Protein AF-L8PHL3-F1 (afdb_monomer)

pLDDT: mean 89.9, std 10.26, range [54.09, 98.5]

InterPro domains:
  IPR023393 START-like domain superfamily [G3DSA:3.30.530.20] (1-90)

Nearest PDB structures (foldseek):
  3uid-assembly2_B  TM=6.933E-01  e=1.727E-01  Mycolicibacterium smegmatis MC2 155
  3uid-assembly1_A  TM=6.600E-01  e=2.744E-01  Mycolicibacterium smegmatis MC2 155
  3pu2-assembly2_B  TM=6.951E-01  e=7.345E-01  Cereibacter sphaeroides 2.4.1
  3pu2-assembly5_E  TM=6.126E-01  e=4.621E-01  Cereibacter sphaeroides 2.4.1
  3pu2-assembly4_D  TM=6.862E-01  e=1.472E+00  Cereibacter sphaeroides 2.4.1

Structure (mmCIF, N/CA/C/O backbone):
data_AF-L8PHL3-F1
#
_entry.id   AF-L8PHL3-F1
#
loop_
_atom_site.group_PDB
_atom_site.id
_atom_site.type_symbol
_atom_site.label_atom_id
_atom_site.label_alt_id
_atom_site.label_comp_id
_atom_site.label_asym_id
_atom_site.label_entity_id
_atom_site.label_seq_id
_atom_site.pdbx_PDB_ins_code
_atom_site.Cartn_x
_atom_site.Cartn_y
_atom_site.Cartn_z
_atom_site.occupancy
_atom_site.B_iso_or_equiv
_atom_site.auth_seq_id
_atom_site.auth_comp_id
_atom_site.auth_asym_id
_atom_site.auth_atom_id
_atom_site.pdbx_PDB_model_num
ATOM 1 N N . MET A 1 1 ? -12.997 9.058 3.479 1.00 87.44 1 MET A N 1
ATOM 2 C CA . MET A 1 1 ? -11.519 9.013 3.379 1.00 87.44 1 MET A CA 1
ATOM 3 C C . MET A 1 1 ? -10.976 7.651 3.798 1.00 87.44 1 MET A C 1
ATOM 5 O O . MET A 1 1 ? -10.293 7.036 2.996 1.00 87.44 1 MET A O 1
ATOM 9 N N . TRP A 1 2 ? -11.306 7.153 4.999 1.00 91.62 2 TRP A N 1
ATOM 10 C CA . TRP A 1 2 ? -10.860 5.828 5.462 1.00 91.62 2 TRP A CA 1
ATOM 11 C C . TRP A 1 2 ? -11.189 4.693 4.483 1.00 91.62 2 TRP A C 1
ATOM 13 O O . TRP A 1 2 ? -10.300 3.929 4.117 1.00 91.62 2 TRP A O 1
ATOM 23 N N . ASP A 1 3 ? -12.430 4.634 3.994 1.00 91.00 3 ASP A N 1
ATOM 24 C CA . ASP A 1 3 ? -12.838 3.590 3.045 1.00 91.00 3 ASP A CA 1
ATOM 25 C C . ASP A 1 3 ? -12.050 3.655 1.735 1.00 91.00 3 ASP A C 1
ATOM 27 O O . ASP A 1 3 ? -11.699 2.624 1.182 1.00 91.00 3 ASP A O 1
ATOM 31 N N . VAL A 1 4 ? -11.701 4.858 1.268 1.00 91.38 4 VAL A N 1
ATOM 32 C CA . VAL A 1 4 ? -10.900 5.055 0.047 1.00 91.38 4 VAL A CA 1
ATOM 33 C C . VAL A 1 4 ? -9.486 4.51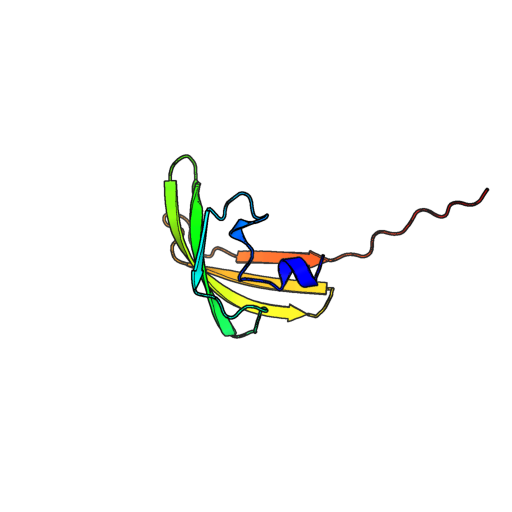5 0.246 1.00 91.38 4 VAL A C 1
ATOM 35 O O . VAL A 1 4 ? -9.016 3.711 -0.551 1.00 91.38 4 VAL A O 1
ATOM 38 N N . ILE A 1 5 ? -8.838 4.891 1.350 1.00 91.12 5 ILE A N 1
ATOM 39 C CA . ILE A 1 5 ? -7.485 4.424 1.680 1.00 91.12 5 ILE A CA 1
ATOM 40 C C . ILE A 1 5 ? -7.481 2.925 1.997 1.00 91.12 5 ILE A C 1
ATOM 42 O O . ILE A 1 5 ? -6.489 2.251 1.774 1.00 91.12 5 ILE A O 1
ATOM 46 N N . SER A 1 6 ? -8.582 2.353 2.478 1.00 93.56 6 SER A N 1
ATOM 47 C CA . SER A 1 6 ? -8.649 0.914 2.749 1.00 93.56 6 SER A CA 1
ATOM 48 C C . SER A 1 6 ? -8.770 0.069 1.476 1.00 93.56 6 SER A C 1
ATOM 50 O O . SER A 1 6 ? -8.499 -1.127 1.533 1.00 93.56 6 SER A O 1
ATOM 52 N N . ARG A 1 7 ? -9.151 0.648 0.330 1.00 94.44 7 ARG A N 1
ATOM 53 C CA . ARG A 1 7 ? -9.348 -0.063 -0.945 1.00 94.44 7 ARG A CA 1
ATOM 54 C C . ARG A 1 7 ? -8.058 -0.147 -1.750 1.00 94.44 7 ARG A C 1
ATOM 56 O O . ARG A 1 7 ? -7.827 0.651 -2.654 1.00 94.44 7 ARG A O 1
ATOM 63 N N . THR A 1 8 ? -7.231 -1.136 -1.417 1.00 92.81 8 THR A N 1
ATOM 64 C CA . THR A 1 8 ? -5.962 -1.418 -2.116 1.00 92.81 8 THR A CA 1
ATOM 65 C C . THR A 1 8 ? -6.142 -1.692 -3.605 1.00 92.81 8 THR A C 1
ATOM 67 O O . THR A 1 8 ? -5.284 -1.325 -4.391 1.00 92.81 8 THR A O 1
ATOM 70 N N . ASP A 1 9 ? -7.290 -2.232 -4.012 1.00 93.12 9 ASP A N 1
ATOM 71 C CA . ASP A 1 9 ? -7.653 -2.478 -5.413 1.00 93.12 9 ASP A CA 1
ATOM 72 C C . ASP A 1 9 ? -7.845 -1.202 -6.247 1.00 93.12 9 ASP A C 1
ATOM 74 O O . ASP A 1 9 ? -7.883 -1.264 -7.472 1.00 93.12 9 ASP A O 1
ATOM 78 N N . ARG A 1 10 ? -7.967 -0.038 -5.600 1.00 92.06 10 ARG A N 1
ATOM 79 C CA . ARG A 1 10 ? 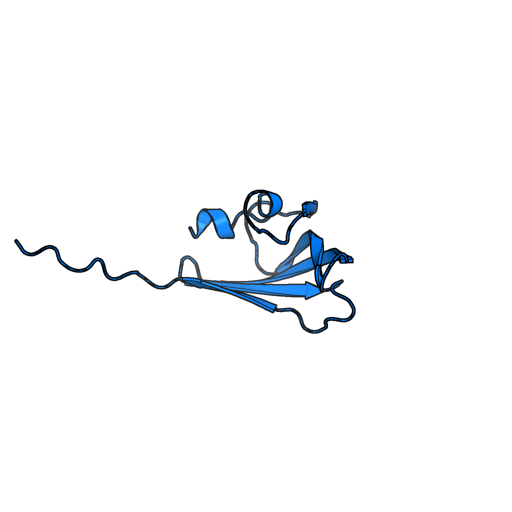-8.317 1.231 -6.255 1.00 92.06 10 ARG A CA 1
ATOM 80 C C . ARG A 1 10 ? -7.224 2.288 -6.170 1.00 92.06 10 ARG A C 1
ATOM 82 O O . ARG A 1 10 ? -7.476 3.446 -6.490 1.00 92.06 10 ARG A O 1
ATOM 89 N N . TYR A 1 11 ? -6.019 1.939 -5.722 1.00 89.69 11 TYR A N 1
ATOM 90 C CA . TYR A 1 11 ? -4.960 2.931 -5.494 1.00 89.69 11 TYR A CA 1
ATOM 91 C C . TYR A 1 11 ? -4.532 3.653 -6.776 1.00 89.69 11 TYR A C 1
ATOM 93 O O . TYR A 1 11 ? -4.317 4.863 -6.742 1.00 89.69 11 TYR A O 1
ATOM 101 N N . ALA A 1 12 ? -4.515 2.965 -7.920 1.00 89.56 12 ALA A N 1
ATOM 102 C CA . ALA A 1 12 ? -4.208 3.571 -9.218 1.00 89.56 12 ALA A CA 1
ATOM 103 C C . ALA A 1 12 ? -5.194 4.680 -9.644 1.00 89.56 12 ALA A C 1
ATOM 105 O O . ALA A 1 12 ? -4.880 5.484 -10.517 1.00 89.56 12 ALA A O 1
ATOM 106 N N . GLU A 1 13 ? -6.379 4.763 -9.031 1.00 89.06 13 GLU A N 1
ATOM 107 C CA . GLU A 1 13 ? -7.362 5.799 -9.362 1.00 89.06 13 GLU A CA 1
ATOM 108 C C . GLU A 1 13 ? -7.025 7.169 -8.752 1.00 89.06 13 GLU A C 1
ATOM 110 O O . GLU A 1 13 ? -7.506 8.189 -9.244 1.00 89.06 13 GLU A O 1
ATOM 115 N N . TRP A 1 14 ? -6.244 7.218 -7.666 1.00 84.12 14 TRP A N 1
ATOM 116 C CA . TRP A 1 14 ? -6.061 8.455 -6.892 1.00 84.12 14 TRP A CA 1
ATOM 117 C C . TRP A 1 14 ? -4.666 8.652 -6.284 1.00 84.12 14 TRP A C 1
ATOM 119 O O . TRP A 1 14 ? -4.322 9.777 -5.914 1.00 84.12 14 TRP A O 1
ATOM 129 N N . VAL A 1 15 ? -3.831 7.615 -6.200 1.00 84.81 15 VAL A N 1
ATOM 130 C CA . VAL A 1 15 ? -2.429 7.751 -5.789 1.00 84.81 15 VAL A CA 1
ATOM 131 C C . VAL A 1 15 ? -1.615 8.170 -7.008 1.00 84.81 15 VAL A C 1
ATOM 133 O O . VAL A 1 15 ? -1.366 7.372 -7.901 1.00 84.81 15 VAL A O 1
ATOM 136 N N . ALA A 1 16 ? -1.140 9.417 -7.031 1.00 81.44 16 ALA A N 1
ATOM 137 C CA . ALA A 1 16 ? -0.415 9.986 -8.176 1.00 81.44 16 ALA A CA 1
ATOM 138 C C . ALA A 1 16 ? 0.810 9.162 -8.639 1.00 81.44 16 ALA A C 1
ATOM 140 O O . ALA A 1 16 ? 1.219 9.247 -9.798 1.00 81.44 16 ALA A O 1
ATOM 141 N N . GLY A 1 17 ? 1.410 8.384 -7.733 1.00 83.38 17 GLY A N 1
ATOM 142 C CA . GLY A 1 17 ? 2.536 7.497 -8.023 1.00 83.38 17 GLY A CA 1
ATOM 143 C C . GLY A 1 17 ? 2.147 6.087 -8.475 1.00 83.38 17 GLY A C 1
ATOM 144 O O . GLY A 1 17 ? 2.998 5.401 -9.030 1.00 83.38 17 GLY A O 1
ATOM 145 N N . ALA A 1 18 ? 0.908 5.635 -8.271 1.00 89.38 18 ALA A N 1
ATOM 146 C CA . ALA A 1 18 ? 0.456 4.306 -8.675 1.00 89.38 18 ALA A CA 1
ATOM 147 C C . ALA A 1 18 ? -0.066 4.342 -10.116 1.00 89.38 18 ALA A C 1
ATOM 149 O O . ALA A 1 18 ? -0.995 5.074 -10.440 1.00 89.38 18 ALA A O 1
ATOM 150 N N . ILE A 1 19 ? 0.564 3.566 -10.995 1.00 92.38 19 ILE A N 1
ATOM 151 C CA . ILE A 1 19 ? 0.144 3.399 -12.391 1.00 92.38 19 ILE A CA 1
ATOM 152 C C . ILE A 1 19 ? -0.938 2.321 -12.473 1.00 92.38 19 ILE A C 1
ATOM 154 O O . ILE A 1 19 ? -1.909 2.475 -13.207 1.00 92.38 19 ILE A 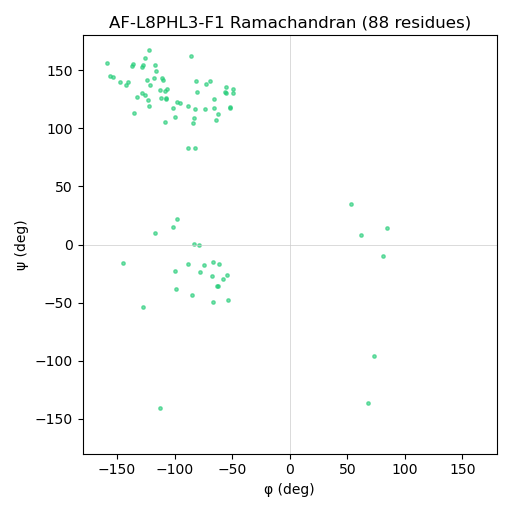O 1
ATOM 158 N N . GLU A 1 20 ? -0.744 1.222 -11.749 1.00 94.31 20 GLU A N 1
ATOM 159 C CA . GLU A 1 20 ? -1.584 0.027 -11.795 1.00 94.31 20 GLU A CA 1
ATOM 160 C C . GLU A 1 20 ? -1.440 -0.737 -10.475 1.00 94.31 20 GLU A C 1
ATOM 162 O O . GLU A 1 20 ? -0.348 -0.777 -9.909 1.00 94.31 20 GLU A O 1
ATOM 167 N N . VAL A 1 21 ? -2.519 -1.362 -10.004 1.00 94.56 21 VAL A N 1
ATOM 168 C CA . VAL A 1 21 ? -2.480 -2.351 -8.918 1.00 94.56 21 VAL A CA 1
ATOM 169 C C . VAL A 1 21 ? -2.574 -3.727 -9.569 1.00 94.56 21 VAL A C 1
ATOM 171 O O . VAL A 1 21 ? -3.559 -4.016 -10.243 1.00 94.56 21 VAL A O 1
ATOM 174 N N . THR A 1 22 ? -1.541 -4.550 -9.414 1.00 95.88 22 THR A N 1
ATOM 175 C CA . THR A 1 22 ? -1.391 -5.822 -10.141 1.00 95.88 22 THR A CA 1
ATOM 176 C C . THR A 1 22 ? -1.808 -7.041 -9.320 1.00 95.88 22 THR A C 1
ATOM 178 O O . THR A 1 22 ? -2.158 -8.069 -9.894 1.00 95.88 22 THR A O 1
ATOM 181 N N . ASP A 1 23 ? -1.807 -6.928 -7.991 1.00 95.94 23 ASP A N 1
ATOM 182 C CA . ASP A 1 23 ? -2.327 -7.934 -7.061 1.00 95.94 23 ASP A CA 1
ATOM 183 C C . ASP A 1 23 ? -2.898 -7.236 -5.824 1.00 95.94 23 ASP A C 1
ATOM 185 O O . ASP A 1 23 ? -2.322 -6.259 -5.342 1.00 95.94 23 ASP A O 1
ATOM 189 N N . HIS A 1 24 ? -4.032 -7.706 -5.309 1.00 95.75 24 HIS A N 1
ATOM 190 C CA . HIS A 1 24 ? -4.706 -7.063 -4.185 1.00 95.75 24 HIS A CA 1
ATOM 191 C C . HIS A 1 24 ? -5.657 -8.002 -3.441 1.00 95.75 24 HIS A C 1
ATOM 193 O O . HIS A 1 24 ? -6.275 -8.907 -3.998 1.00 95.75 24 HIS A O 1
ATOM 199 N N . HIS A 1 25 ? -5.917 -7.675 -2.180 1.00 92.38 25 HIS A N 1
ATOM 200 C CA . HIS A 1 25 ? -6.942 -8.319 -1.349 1.00 92.38 25 HIS A CA 1
ATOM 201 C C . HIS A 1 25 ? -8.226 -7.472 -1.230 1.00 92.38 25 HIS A C 1
ATOM 203 O O . HIS A 1 25 ? -9.058 -7.713 -0.355 1.00 92.38 25 HIS A O 1
ATOM 209 N N . GLY A 1 26 ? -8.403 -6.466 -2.097 1.00 94.88 26 GLY A N 1
ATOM 210 C CA . GLY A 1 26 ? -9.537 -5.541 -2.059 1.00 94.88 26 GLY A CA 1
ATOM 211 C C . GLY A 1 26 ? -9.410 -4.569 -0.890 1.00 94.88 26 GLY A C 1
ATOM 212 O O . GLY A 1 26 ? -8.705 -3.563 -0.979 1.00 94.88 26 GLY A O 1
ATOM 213 N N . VAL A 1 27 ? -10.059 -4.886 0.231 1.00 95.94 27 VAL A N 1
ATOM 214 C CA . VAL A 1 27 ? -9.931 -4.111 1.474 1.00 95.94 27 VAL A CA 1
ATOM 215 C C . VAL A 1 27 ? -8.659 -4.516 2.211 1.00 95.94 27 VAL A C 1
ATOM 217 O O . VAL A 1 27 ? -8.310 -5.690 2.244 1.00 95.94 27 VAL A O 1
ATOM 220 N N . ALA A 1 28 ? -7.963 -3.550 2.801 1.00 96.38 28 ALA A N 1
ATOM 221 C CA . ALA A 1 28 ? -6.739 -3.751 3.561 1.00 96.38 28 ALA A CA 1
ATOM 222 C C . ALA A 1 28 ? -6.885 -4.750 4.707 1.00 96.38 28 ALA A C 1
ATOM 224 O O . ALA A 1 28 ? -7.779 -4.625 5.541 1.00 96.38 28 ALA A O 1
ATOM 225 N N . VAL A 1 29 ? -5.962 -5.710 4.765 1.00 97.81 29 VAL A N 1
ATOM 226 C CA . VAL A 1 29 ? -5.906 -6.730 5.814 1.00 97.81 29 VAL A CA 1
ATOM 227 C C . VAL A 1 29 ? -4.476 -6.819 6.327 1.00 97.81 29 VAL A C 1
ATOM 229 O O . VAL A 1 29 ? -3.547 -7.008 5.546 1.00 97.81 29 VAL A O 1
ATOM 232 N N . VAL A 1 30 ? -4.299 -6.702 7.644 1.00 98.25 30 VAL A N 1
ATOM 233 C CA . VAL A 1 30 ? -2.983 -6.811 8.292 1.00 98.25 30 VAL A CA 1
ATOM 234 C C . VAL A 1 30 ? -2.308 -8.136 7.926 1.00 98.25 30 VAL A C 1
ATOM 236 O O . VAL A 1 30 ? -2.934 -9.195 7.933 1.00 98.25 30 VAL A O 1
ATOM 239 N N . GLY A 1 31 ? -1.019 -8.070 7.596 1.00 98.12 31 GLY A N 1
ATOM 240 C CA . GLY A 1 31 ? -0.193 -9.209 7.202 1.00 98.12 31 GLY A CA 1
ATOM 241 C C . GLY A 1 31 ? -0.349 -9.640 5.741 1.00 98.12 31 GLY A C 1
ATOM 242 O O . GLY A 1 31 ? 0.446 -10.453 5.275 1.00 98.12 31 GLY A O 1
ATOM 243 N N . LYS A 1 32 ? -1.332 -9.109 5.005 1.00 98.19 32 LYS A N 1
ATOM 244 C CA . LYS A 1 32 ? -1.474 -9.350 3.565 1.00 98.19 32 LYS A CA 1
ATOM 245 C C . LYS A 1 32 ? -0.635 -8.364 2.758 1.00 98.19 32 LYS A C 1
ATOM 247 O O . LYS A 1 32 ? -0.219 -7.310 3.253 1.00 98.19 32 LYS A O 1
ATOM 252 N N . THR A 1 33 ? -0.407 -8.735 1.505 1.00 97.94 33 THR A N 1
ATOM 253 C CA . THR A 1 33 ? 0.339 -7.941 0.538 1.00 97.94 33 THR A CA 1
ATOM 254 C C . THR A 1 33 ? -0.530 -7.513 -0.632 1.00 97.94 33 THR A C 1
ATOM 256 O O . THR A 1 33 ? -1.429 -8.250 -1.033 1.00 97.94 33 THR A O 1
ATOM 259 N N . TYR A 1 34 ? -0.217 -6.357 -1.204 1.00 97.38 34 TYR A N 1
ATOM 260 C CA . TYR A 1 34 ? -0.697 -5.929 -2.515 1.00 97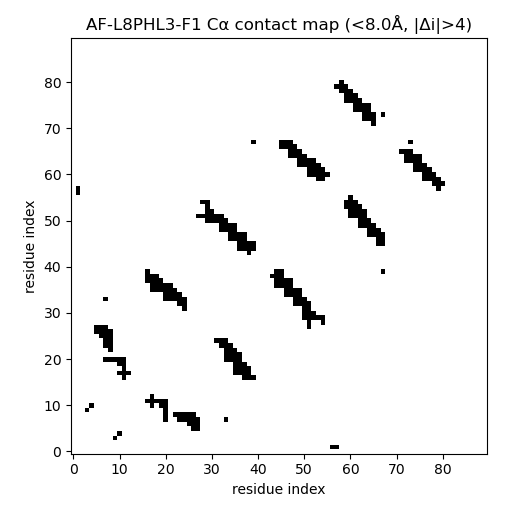.38 34 TYR A CA 1
ATOM 261 C C . TYR A 1 34 ? 0.498 -5.497 -3.364 1.00 97.38 34 TYR A C 1
ATOM 263 O O . TYR A 1 34 ? 1.533 -5.095 -2.825 1.00 97.38 34 TYR A O 1
ATOM 271 N N . SER A 1 35 ? 0.367 -5.614 -4.679 1.00 97.44 35 SER A N 1
ATOM 272 C CA . SER A 1 35 ? 1.427 -5.291 -5.631 1.00 97.44 35 SER A CA 1
ATOM 273 C C . SER A 1 35 ? 0.990 -4.164 -6.547 1.00 97.44 35 SER A C 1
ATOM 275 O O . SER A 1 35 ? -0.173 -4.079 -6.946 1.00 97.44 35 SER A O 1
ATOM 277 N N . GLU A 1 36 ? 1.931 -3.301 -6.895 1.00 95.88 36 GLU A N 1
ATOM 278 C CA . GLU A 1 36 ? 1.675 -2.139 -7.731 1.00 95.88 36 GLU A CA 1
ATOM 279 C C . GLU A 1 36 ? 2.770 -1.973 -8.772 1.00 95.88 36 GLU A C 1
ATOM 281 O O . GLU A 1 36 ? 3.927 -2.324 -8.555 1.00 95.88 36 GLU A O 1
ATOM 286 N N . ARG A 1 37 ? 2.410 -1.347 -9.886 1.00 94.62 37 ARG A N 1
ATOM 287 C CA . ARG A 1 37 ? 3.368 -0.675 -10.750 1.00 94.62 37 ARG A CA 1
ATOM 288 C C . ARG A 1 37 ? 3.342 0.8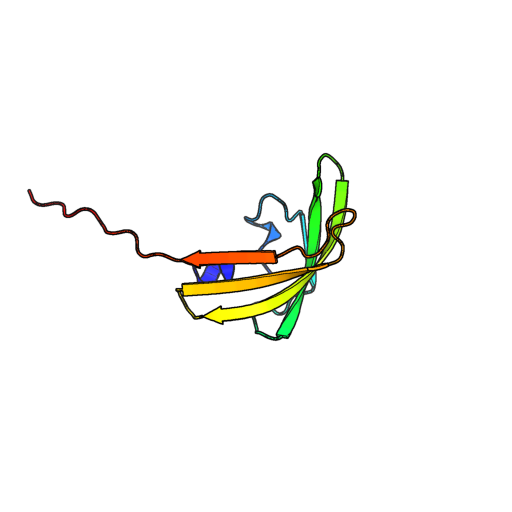04 -10.420 1.00 94.62 37 ARG A C 1
ATOM 290 O O . ARG A 1 37 ? 2.298 1.444 -10.543 1.00 94.62 37 ARG A O 1
ATOM 297 N N . ASN A 1 38 ? 4.481 1.377 -10.056 1.00 89.69 38 ASN A N 1
ATOM 298 C CA . ASN A 1 38 ? 4.556 2.762 -9.599 1.00 89.69 38 ASN A CA 1
ATOM 299 C C . ASN A 1 38 ? 5.602 3.566 -10.355 1.00 89.69 38 ASN A C 1
ATOM 301 O O . ASN A 1 38 ? 6.601 3.034 -10.838 1.00 89.69 38 ASN A O 1
ATOM 305 N N . ARG A 1 39 ? 5.393 4.880 -10.403 1.00 87.44 39 ARG A N 1
ATOM 306 C CA . ARG A 1 39 ? 6.453 5.847 -10.690 1.00 87.44 39 ARG A CA 1
ATOM 307 C C . ARG A 1 39 ? 7.245 6.084 -9.412 1.00 87.44 39 ARG A C 1
ATOM 309 O O . ARG A 1 39 ? 6.656 6.328 -8.360 1.00 87.44 39 ARG A O 1
ATOM 316 N N . THR A 1 40 ? 8.564 6.019 -9.513 1.00 78.31 40 THR A N 1
ATOM 317 C CA . THR A 1 40 ? 9.477 6.304 -8.404 1.00 78.31 40 THR A CA 1
ATOM 318 C C . THR A 1 40 ? 10.264 7.583 -8.702 1.00 78.31 40 THR A C 1
ATOM 320 O O . THR A 1 40 ? 9.693 8.557 -9.192 1.00 78.31 40 THR A O 1
ATOM 323 N N . LEU A 1 41 ? 11.555 7.639 -8.370 1.00 71.75 41 LEU A N 1
ATOM 324 C CA . LEU A 1 41 ? 12.385 8.823 -8.577 1.00 71.75 41 LEU A CA 1
ATOM 325 C C . LEU A 1 41 ? 12.553 9.118 -10.077 1.00 71.75 41 LEU A C 1
ATOM 327 O O . LEU A 1 41 ? 13.150 8.341 -10.823 1.00 71.75 41 LEU A O 1
ATOM 331 N N . GLY A 1 42 ? 12.059 10.279 -10.513 1.00 72.56 42 GLY A N 1
ATOM 332 C CA . GLY A 1 42 ? 12.183 10.734 -11.898 1.00 72.56 42 GLY A CA 1
ATOM 333 C C . GLY A 1 42 ? 11.361 9.882 -12.883 1.00 72.56 42 GLY A C 1
ATOM 334 O O . GLY A 1 42 ? 10.201 9.585 -12.608 1.00 72.56 42 GLY A O 1
ATOM 335 N N . PRO A 1 43 ? 11.905 9.511 -14.058 1.00 77.00 43 PRO A N 1
ATOM 336 C CA . PRO A 1 43 ? 11.169 8.755 -15.076 1.00 77.00 43 PRO A CA 1
ATOM 337 C C . PRO A 1 43 ? 11.056 7.251 -14.770 1.00 77.00 43 PRO A C 1
ATOM 339 O O . PRO A 1 43 ? 10.491 6.506 -15.5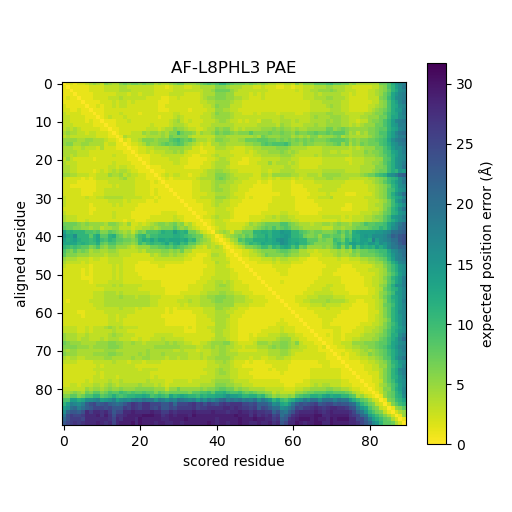74 1.00 77.00 43 PRO A O 1
ATOM 342 N N . LEU A 1 44 ? 11.627 6.787 -13.654 1.00 82.50 44 LEU A N 1
ATOM 343 C CA . LEU A 1 44 ? 11.721 5.369 -13.338 1.00 82.50 44 LEU A CA 1
ATOM 344 C C . LEU A 1 44 ? 10.359 4.797 -12.943 1.00 82.50 44 LEU A C 1
ATOM 346 O O . LEU A 1 44 ? 9.577 5.405 -12.206 1.00 82.50 44 LEU A O 1
ATOM 350 N N . LYS A 1 45 ? 10.097 3.595 -13.452 1.00 89.31 45 LYS A N 1
ATOM 351 C CA . LYS A 1 45 ? 8.962 2.766 -13.063 1.00 89.31 45 LYS A CA 1
ATOM 352 C C . LYS A 1 45 ? 9.492 1.561 -12.314 1.00 89.31 45 LYS A C 1
ATOM 354 O O . LYS A 1 45 ? 10.536 1.031 -12.690 1.00 89.31 45 LYS A O 1
ATOM 359 N N . THR A 1 46 ? 8.758 1.128 -11.305 1.00 91.19 46 THR A N 1
ATOM 360 C CA . THR A 1 46 ? 9.067 -0.105 -10.595 1.00 91.19 46 THR A CA 1
ATOM 361 C C . THR A 1 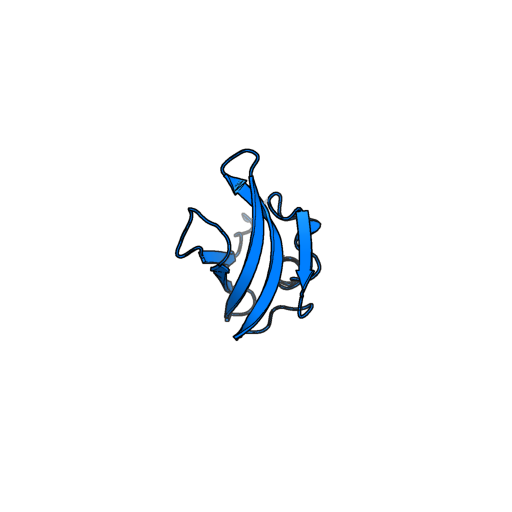46 ? 7.816 -0.921 -10.353 1.00 91.19 46 THR A C 1
ATOM 363 O O . THR A 1 46 ? 6.719 -0.363 -10.284 1.00 91.19 46 THR A O 1
ATOM 366 N N . ASP A 1 47 ? 8.009 -2.222 -10.202 1.00 94.94 47 ASP A N 1
ATOM 367 C CA . ASP A 1 47 ? 7.004 -3.101 -9.634 1.00 94.94 47 ASP A CA 1
ATOM 368 C C . ASP A 1 47 ? 7.327 -3.240 -8.140 1.00 94.94 47 ASP A C 1
ATOM 370 O O . ASP A 1 47 ? 8.446 -3.599 -7.758 1.00 94.94 47 ASP A O 1
ATOM 374 N N . SER A 1 48 ? 6.369 -2.876 -7.295 1.00 95.12 48 SER A N 1
ATOM 375 C CA . SER A 1 48 ? 6.517 -2.865 -5.848 1.00 95.12 48 SER A CA 1
ATOM 376 C C . SER A 1 48 ? 5.566 -3.842 -5.179 1.00 95.12 48 SER A C 1
ATOM 378 O O . SER A 1 48 ? 4.505 -4.176 -5.710 1.00 95.12 48 SER A O 1
ATOM 380 N N . VAL A 1 49 ? 5.960 -4.290 -3.989 1.00 97.12 49 VAL A N 1
ATOM 381 C CA . VAL A 1 49 ? 5.115 -5.100 -3.113 1.00 97.12 49 VAL A CA 1
ATOM 382 C C . VAL A 1 49 ? 4.994 -4.388 -1.781 1.00 97.12 49 VAL A C 1
ATOM 384 O O . VAL A 1 49 ? 5.991 -4.100 -1.119 1.00 97.12 49 VAL A O 1
ATOM 387 N N . TRP A 1 50 ? 3.762 -4.142 -1.366 1.00 97.56 50 TRP A N 1
ATOM 388 C CA . TRP A 1 50 ? 3.430 -3.530 -0.093 1.00 97.56 50 TRP A CA 1
ATOM 389 C C . TRP A 1 50 ? 2.871 -4.570 0.859 1.00 97.56 50 TRP A C 1
ATOM 391 O O . TRP A 1 50 ? 1.996 -5.346 0.496 1.00 97.56 50 TRP A O 1
ATOM 401 N N . THR A 1 51 ? 3.344 -4.565 2.100 1.00 98.38 51 THR A N 1
ATOM 402 C CA . THR A 1 51 ? 2.798 -5.374 3.195 1.00 98.38 51 THR A CA 1
ATOM 403 C C . THR A 1 51 ? 2.055 -4.474 4.165 1.00 98.38 51 THR A C 1
ATOM 405 O O . THR A 1 51 ? 2.652 -3.543 4.705 1.00 98.38 51 THR A O 1
ATOM 408 N N . VAL A 1 52 ? 0.789 -4.776 4.448 1.00 98.12 52 VAL A N 1
ATOM 409 C CA . VAL A 1 52 ? 0.012 -4.055 5.464 1.00 98.12 52 VAL A CA 1
ATOM 410 C C . VAL A 1 52 ? 0.492 -4.477 6.852 1.00 98.12 52 VAL A C 1
ATOM 412 O O . VAL A 1 52 ? 0.376 -5.644 7.230 1.00 98.12 52 VAL A O 1
ATOM 415 N N . ARG A 1 53 ? 1.046 -3.541 7.623 1.00 98.50 53 ARG A N 1
ATOM 416 C CA . ARG A 1 53 ? 1.642 -3.807 8.944 1.00 98.50 53 ARG A CA 1
ATOM 417 C C . ARG A 1 53 ? 0.702 -3.472 10.090 1.00 98.50 53 ARG A C 1
ATOM 419 O O . ARG A 1 53 ? 0.660 -4.209 11.067 1.00 98.50 53 ARG A O 1
ATOM 426 N N . GLU A 1 54 ? -0.053 -2.389 9.965 1.00 98.38 54 GLU A N 1
ATOM 427 C CA . GLU A 1 54 ? -0.903 -1.866 11.035 1.00 98.38 54 GLU A CA 1
ATOM 428 C C . GLU A 1 54 ? -2.207 -1.325 10.451 1.00 98.38 54 GLU A C 1
ATOM 430 O O . GLU A 1 54 ? -2.184 -0.631 9.435 1.00 98.38 54 GLU A O 1
ATOM 435 N N . ILE A 1 55 ? -3.332 -1.612 11.108 1.00 97.88 55 ILE A N 1
ATOM 436 C CA . ILE A 1 55 ? -4.622 -0.967 10.852 1.00 97.88 55 ILE A CA 1
ATOM 437 C C . ILE A 1 55 ? -5.252 -0.617 12.202 1.00 97.88 55 ILE A C 1
ATOM 439 O O . ILE A 1 55 ? -5.684 -1.498 12.941 1.00 97.88 55 ILE A O 1
ATOM 443 N N . GLU A 1 56 ? -5.367 0.677 12.478 1.00 96.75 56 GLU A N 1
ATOM 444 C CA . GLU A 1 56 ? -6.229 1.240 13.512 1.00 96.75 56 GLU A CA 1
ATOM 445 C C . GLU A 1 56 ? -7.408 1.949 12.823 1.00 96.75 56 GLU A C 1
ATOM 447 O O . GLU A 1 56 ? -7.220 3.032 12.249 1.00 96.75 56 GLU A O 1
ATOM 452 N N . PRO A 1 57 ? -8.623 1.364 12.841 1.00 94.69 57 PRO A N 1
ATOM 453 C CA . PRO A 1 57 ? -9.772 1.902 12.122 1.00 94.69 57 PRO A CA 1
ATOM 454 C C . PRO A 1 57 ? -10.007 3.392 12.377 1.00 94.69 57 PRO A C 1
ATOM 456 O O . PRO A 1 57 ? -10.042 3.842 13.521 1.00 94.69 57 PRO A O 1
ATOM 459 N N . PHE A 1 58 ? -10.176 4.150 11.291 1.00 93.56 58 PHE A N 1
ATOM 460 C CA . PHE A 1 58 ? -10.411 5.602 11.285 1.00 93.56 58 PHE A CA 1
ATOM 461 C C . PHE A 1 58 ? -9.288 6.466 11.882 1.00 93.56 58 PHE A C 1
ATOM 463 O O . PHE A 1 58 ? -9.476 7.674 12.024 1.00 93.56 58 PHE A O 1
ATOM 470 N N . LYS A 1 59 ? -8.126 5.882 12.197 1.00 95.00 59 LYS A N 1
ATOM 471 C CA . LYS A 1 59 ? -7.023 6.574 12.873 1.00 95.00 59 LYS A CA 1
ATOM 472 C C . LYS A 1 59 ? -5.696 6.430 12.145 1.00 95.00 59 LYS A C 1
ATOM 474 O O . LYS A 1 59 ? -5.059 7.445 11.857 1.00 95.00 59 LYS A O 1
ATOM 479 N N . ARG A 1 60 ? -5.273 5.201 11.844 1.00 96.88 60 ARG A N 1
ATOM 480 C CA . ARG A 1 60 ? -3.924 4.944 11.334 1.00 96.88 60 ARG A CA 1
ATOM 481 C C . ARG A 1 60 ? -3.849 3.690 10.476 1.00 96.88 60 ARG A C 1
ATOM 483 O O . ARG A 1 60 ? -4.495 2.688 10.764 1.00 96.88 60 ARG A O 1
ATOM 490 N N . ARG A 1 61 ? -3.022 3.734 9.437 1.00 97.31 61 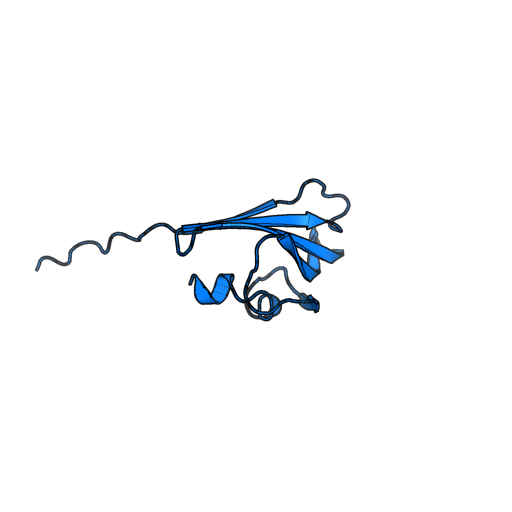ARG A N 1
ATOM 491 C CA . ARG A 1 61 ? -2.578 2.545 8.707 1.00 97.31 61 ARG A CA 1
ATOM 492 C C . ARG A 1 61 ? -1.108 2.676 8.340 1.00 97.31 61 ARG A C 1
ATOM 494 O O . ARG A 1 61 ? -0.681 3.755 7.932 1.00 97.31 61 ARG A O 1
ATOM 501 N N . VAL A 1 62 ? -0.369 1.578 8.458 1.00 98.12 62 VAL A N 1
ATOM 502 C CA . VAL A 1 62 ? 1.049 1.505 8.089 1.00 98.12 62 VAL A CA 1
ATOM 503 C C . VAL A 1 62 ? 1.265 0.365 7.110 1.00 98.12 62 VAL A C 1
ATOM 505 O O . VAL A 1 62 ? 0.908 -0.776 7.408 1.00 98.12 62 VAL A O 1
ATOM 508 N N . ASP A 1 63 ? 1.918 0.669 5.994 1.00 97.75 63 ASP A N 1
ATOM 509 C CA . ASP A 1 63 ? 2.341 -0.297 4.987 1.00 97.75 63 ASP A CA 1
ATOM 510 C C . ASP A 1 63 ? 3.859 -0.188 4.771 1.00 97.75 63 ASP A C 1
ATOM 512 O O . ASP A 1 63 ? 4.409 0.914 4.746 1.00 97.75 63 ASP A O 1
ATOM 516 N N . THR A 1 64 ? 4.546 -1.313 4.579 1.00 98.12 64 THR A N 1
ATOM 517 C CA . THR A 1 64 ? 5.979 -1.344 4.222 1.00 98.12 64 THR A CA 1
ATOM 518 C C . THR A 1 64 ? 6.166 -1.885 2.817 1.00 98.12 64 THR A C 1
ATOM 520 O O . THR A 1 64 ? 5.584 -2.917 2.484 1.00 98.12 64 THR A O 1
ATOM 523 N N . GLY A 1 65 ? 6.978 -1.204 2.015 1.00 96.31 65 GLY A N 1
ATOM 524 C CA . GLY A 1 65 ? 7.172 -1.471 0.597 1.00 96.31 65 GLY A CA 1
ATOM 525 C C . GLY A 1 65 ? 8.546 -2.052 0.271 1.00 96.31 65 GLY A C 1
ATOM 526 O O . GLY A 1 65 ? 9.565 -1.624 0.813 1.00 96.31 65 GLY A O 1
ATOM 527 N N . THR A 1 66 ? 8.581 -2.993 -0.668 1.00 96.38 66 THR A N 1
ATOM 528 C CA . THR A 1 66 ? 9.797 -3.501 -1.318 1.00 96.38 66 THR A CA 1
ATOM 529 C C . THR A 1 66 ? 9.701 -3.317 -2.834 1.00 96.38 66 THR A C 1
ATOM 531 O O . THR A 1 66 ? 8.644 -2.974 -3.360 1.00 96.38 66 THR A O 1
ATOM 534 N N . GLY A 1 67 ? 10.817 -3.492 -3.549 1.00 93.56 67 GLY A N 1
ATOM 535 C CA . GLY A 1 67 ? 10.867 -3.271 -5.000 1.00 93.56 67 GLY A CA 1
ATOM 536 C C . GLY A 1 67 ? 11.101 -1.812 -5.405 1.00 93.56 67 GLY A C 1
ATOM 537 O O . GLY A 1 67 ? 10.937 -1.473 -6.564 1.00 93.56 67 GLY A O 1
ATOM 538 N N . PHE A 1 68 ? 11.526 -0.933 -4.492 1.00 90.31 68 PHE A N 1
ATOM 539 C CA . PHE A 1 68 ? 11.732 0.501 -4.760 1.00 90.31 68 PHE A CA 1
ATOM 540 C C . PHE A 1 68 ? 13.187 0.906 -5.058 1.00 90.31 68 PHE A C 1
ATOM 542 O O . PHE A 1 68 ? 13.536 2.075 -4.896 1.00 90.31 68 PHE A O 1
ATOM 549 N N . ALA A 1 69 ? 14.047 -0.025 -5.489 1.00 86.25 69 ALA A N 1
ATOM 550 C CA . ALA A 1 69 ? 15.475 0.242 -5.679 1.00 86.25 69 ALA A CA 1
ATOM 551 C C . ALA A 1 69 ? 15.732 1.536 -6.497 1.00 86.25 69 ALA A C 1
ATOM 553 O O . ALA A 1 69 ? 15.086 1.750 -7.526 1.00 86.25 69 ALA A O 1
ATOM 554 N N . PRO A 1 70 ? 16.659 2.410 -6.055 1.00 87.69 70 PRO A N 1
ATOM 555 C CA . PRO A 1 70 ? 17.622 2.207 -4.966 1.00 87.69 70 PRO A CA 1
ATOM 556 C C . PRO A 1 70 ? 17.078 2.481 -3.551 1.00 87.69 70 PRO A C 1
ATOM 558 O O . PRO A 1 70 ? 17.831 2.350 -2.590 1.00 87.69 70 PRO A O 1
ATOM 561 N N . LEU A 1 71 ? 15.807 2.865 -3.398 1.00 88.31 71 LEU A N 1
ATOM 562 C CA . LEU A 1 71 ? 15.207 3.114 -2.087 1.00 88.31 71 LEU A CA 1
ATOM 563 C C . LEU A 1 71 ? 15.040 1.805 -1.309 1.00 88.31 71 LEU A C 1
ATOM 565 O O . LEU A 1 71 ? 14.659 0.770 -1.861 1.00 88.31 71 LEU A O 1
ATOM 569 N N . GLN A 1 72 ? 15.307 1.888 -0.012 1.00 91.00 72 GLN A N 1
ATOM 570 C CA . GLN A 1 72 ? 15.194 0.799 0.952 1.00 91.00 72 GLN A CA 1
ATOM 571 C C . GLN A 1 72 ? 14.300 1.255 2.106 1.00 91.00 72 GLN A C 1
ATOM 573 O O . GLN A 1 72 ? 14.073 2.454 2.274 1.00 91.00 72 GLN A O 1
ATOM 578 N N . ASP A 1 73 ? 13.765 0.296 2.862 1.00 93.75 73 ASP A N 1
ATOM 579 C CA . ASP A 1 73 ? 12.963 0.542 4.069 1.00 93.75 73 ASP A CA 1
ATOM 580 C C . ASP A 1 73 ? 11.772 1.499 3.861 1.00 93.75 73 ASP A C 1
ATOM 582 O O . ASP A 1 73 ? 11.393 2.281 4.737 1.00 93.75 73 ASP A O 1
ATOM 586 N N . VAL A 1 74 ? 11.151 1.434 2.679 1.00 93.94 74 VAL A N 1
ATOM 587 C CA . VAL A 1 74 ? 10.034 2.310 2.317 1.00 93.94 74 VAL A CA 1
ATOM 588 C C . VAL A 1 74 ? 8.835 2.010 3.211 1.00 93.94 74 VAL A C 1
ATOM 590 O O . VAL A 1 74 ? 8.356 0.880 3.281 1.00 93.94 74 VAL A O 1
ATOM 593 N N . THR A 1 75 ? 8.322 3.044 3.873 1.00 96.56 75 THR A N 1
ATOM 594 C CA . THR A 1 75 ? 7.141 2.957 4.735 1.00 96.56 75 THR A CA 1
ATOM 595 C C . THR A 1 75 ? 6.137 4.029 4.340 1.00 96.56 75 THR A C 1
ATOM 597 O O . THR A 1 75 ? 6.486 5.203 4.234 1.00 96.56 75 THR A O 1
ATOM 600 N N . ASN A 1 76 ? 4.880 3.632 4.160 1.00 93.44 76 ASN A N 1
ATOM 601 C CA . ASN A 1 76 ? 3.759 4.537 3.964 1.00 93.44 76 ASN A CA 1
ATOM 602 C C . ASN A 1 76 ? 2.901 4.554 5.232 1.00 93.44 76 ASN A C 1
ATOM 604 O O . ASN A 1 76 ? 2.493 3.504 5.728 1.00 93.44 76 ASN A O 1
ATOM 608 N N . THR A 1 77 ? 2.650 5.746 5.770 1.00 96.00 77 THR A N 1
ATOM 609 C CA . THR A 1 77 ? 1.830 5.936 6.968 1.00 96.00 77 THR A CA 1
ATOM 610 C C . THR A 1 77 ? 0.672 6.866 6.640 1.00 96.00 77 THR A C 1
ATOM 612 O O . THR A 1 77 ? 0.871 8.029 6.295 1.00 96.00 77 THR A O 1
ATOM 615 N N . PHE A 1 78 ? -0.545 6.360 6.802 1.00 94.00 78 PHE A N 1
ATOM 616 C CA . PHE A 1 78 ? -1.773 7.132 6.689 1.00 94.00 78 PHE A CA 1
ATOM 617 C C . PHE A 1 78 ? -2.252 7.484 8.097 1.00 94.00 78 PHE A C 1
ATOM 619 O O . PHE A 1 78 ? -2.699 6.599 8.823 1.00 94.00 78 PHE A O 1
ATOM 626 N N . GLU A 1 79 ? -2.170 8.757 8.488 1.00 95.38 79 GLU A N 1
ATOM 627 C CA . GLU A 1 79 ? -2.728 9.254 9.752 1.00 95.38 79 GLU A CA 1
ATOM 628 C C . GLU A 1 79 ? -3.962 10.115 9.500 1.00 95.38 79 GLU A C 1
ATOM 630 O O . GLU A 1 79 ? -3.948 11.040 8.688 1.00 95.38 79 GLU A O 1
ATOM 635 N N . PHE A 1 80 ? -5.026 9.840 10.247 1.00 92.19 80 PHE A N 1
ATOM 636 C CA . PHE A 1 80 ? -6.281 10.568 10.168 1.00 92.19 80 PHE A CA 1
ATOM 637 C C . PHE A 1 80 ? -6.477 11.360 11.447 1.00 92.19 80 PHE A C 1
ATOM 639 O O . PHE A 1 80 ? -6.441 10.818 12.552 1.00 92.19 80 PHE A O 1
ATOM 646 N N . ARG A 1 81 ? -6.703 12.664 11.292 1.00 89.38 81 ARG A N 1
ATOM 647 C CA . ARG A 1 81 ? -7.021 13.559 12.402 1.00 89.38 81 ARG A CA 1
ATOM 648 C C . ARG A 1 81 ? -8.369 14.218 12.135 1.00 89.38 81 ARG A C 1
ATOM 650 O O . ARG A 1 81 ? -8.612 14.629 10.998 1.00 89.38 81 ARG A O 1
ATOM 657 N N . PRO A 1 82 ? -9.243 14.333 13.147 1.00 85.00 82 PRO A N 1
ATOM 658 C CA . PRO A 1 82 ? -10.457 15.118 13.016 1.00 85.00 82 PRO A CA 1
ATOM 659 C C . PRO A 1 82 ? -10.102 16.551 12.622 1.00 85.00 82 PRO A C 1
ATOM 661 O O . PRO A 1 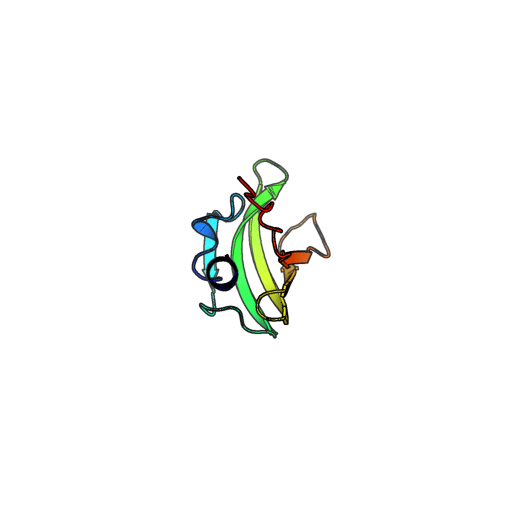82 ? -9.246 17.179 13.246 1.00 85.00 82 PRO A O 1
ATOM 664 N N . VAL A 1 83 ? -10.774 17.081 11.605 1.00 85.25 83 VAL A N 1
ATOM 665 C CA . VAL A 1 83 ? -10.737 18.516 11.333 1.00 85.25 83 VAL A CA 1
ATOM 666 C C . VAL A 1 83 ? -11.752 19.146 12.276 1.00 85.25 83 VAL A C 1
ATOM 668 O O . VAL A 1 83 ? -12.938 18.827 12.194 1.00 85.25 83 VAL A O 1
ATOM 671 N N . GLN A 1 84 ? -11.311 20.003 13.200 1.00 78.38 84 GLN A N 1
ATOM 672 C CA . GLN A 1 84 ? -12.261 20.800 13.972 1.00 78.38 84 GLN A CA 1
ATOM 673 C C . GLN A 1 84 ? -13.009 21.702 12.988 1.00 78.38 84 GLN A C 1
ATOM 675 O O . GLN A 1 84 ? -12.414 22.586 12.372 1.00 78.38 84 GLN A O 1
ATOM 680 N N . ALA A 1 85 ? -14.304 21.453 12.799 1.00 66.44 85 ALA A N 1
ATOM 681 C CA . ALA A 1 85 ? -15.162 22.384 12.090 1.00 66.44 85 ALA A CA 1
ATOM 682 C C . ALA A 1 85 ? -15.207 23.664 12.930 1.00 66.44 85 ALA A C 1
ATOM 684 O O . ALA A 1 85 ? -15.782 23.670 14.017 1.00 66.44 85 ALA A O 1
ATOM 685 N N . GLY A 1 86 ? -14.535 24.719 12.462 1.00 60.00 86 GLY A N 1
ATOM 686 C CA . GLY A 1 86 ? -14.587 26.029 13.098 1.00 60.00 86 GLY A CA 1
ATOM 687 C C . GLY A 1 86 ? -16.046 26.428 13.283 1.00 60.00 86 GLY A C 1
ATOM 688 O O . GLY A 1 86 ? -16.792 26.514 12.306 1.00 60.00 86 GLY A O 1
ATOM 689 N N . GLY A 1 87 ? -16.456 26.585 14.542 1.00 54.09 87 GLY A N 1
ATOM 690 C CA . GLY A 1 87 ? -17.820 26.918 14.914 1.00 54.09 87 GLY A CA 1
ATOM 691 C C . GLY A 1 87 ? -18.290 28.144 14.146 1.00 54.09 87 GLY A C 1
ATOM 692 O O . GLY A 1 87 ? -17.725 29.229 14.269 1.00 54.09 87 GLY A O 1
ATOM 693 N N . ARG A 1 88 ? -19.338 27.970 13.345 1.00 55.09 88 ARG A N 1
ATOM 694 C CA . ARG A 1 88 ? -20.096 29.089 12.802 1.00 55.09 88 ARG A CA 1
ATOM 695 C C . ARG A 1 88 ? -21.074 29.520 13.891 1.00 55.09 88 ARG A C 1
ATOM 697 O O . ARG A 1 88 ? -22.210 29.067 13.926 1.00 55.09 88 ARG A O 1
ATOM 704 N N . THR A 1 89 ? -20.600 30.337 14.824 1.00 58.84 89 THR A N 1
ATOM 705 C CA . THR A 1 89 ? -21.484 31.208 15.598 1.00 58.84 89 THR A CA 1
ATOM 706 C C . THR A 1 89 ? -21.714 32.466 14.771 1.00 58.84 89 THR A C 1
ATOM 708 O O . THR A 1 89 ? -20.817 33.301 14.655 1.00 58.84 89 THR A O 1
ATOM 711 N N . SER A 1 90 ? -22.899 32.571 14.175 1.00 55.62 90 SER A N 1
ATOM 712 C CA . SER A 1 90 ? -23.565 33.847 13.903 1.00 55.62 90 SER A CA 1
ATOM 713 C C . SER A 1 90 ? -24.996 33.732 14.386 1.00 55.62 90 SER A C 1
ATOM 715 O O . SER A 1 90 ? -25.619 32.724 13.977 1.00 55.62 90 SER A O 1
#

Radius of gyration: 15.19 Å; Cα contacts (8 Å, |Δi|>4): 169; chains: 1; bounding box: 41×43×31 Å

Foldseek 3Di:
DQLCVQQLQCCCVPVPFFVHWPADPGGDDAQDKTWTWTDAPDRDIWIKIKGWHDDDRQAKTKIFMDGRPVDDRDMDIDGHDDDPPDDPDD

Sequence (90 aa):
MWDVISRTDRYAEWVAGAIEVTDHHGVAVVGKTYSERNRTLGPLKTDSVWTVREIEPFKRRVDTGTGFAPLQDVTNTFEFRPVQAGGRTS

Organism: NCBI:txid1160705

Solvent-accessible surface area (backbone atoms only — not comparable to full-atom values): 5299 Å² total; per-residue (Å²): 108,62,70,63,73,32,29,52,65,51,40,42,78,75,40,93,42,33,71,38,58,78,43,59,72,41,56,73,50,73,79,40,60,34,27,34,35,29,53,56,80,77,92,40,71,36,62,32,43,34,34,30,70,43,76,43,89,82,38,37,36,33,33,41,43,44,57,53,76,94,57,70,88,43,69,50,76,51,77,55,72,87,76,81,76,76,78,84,84,128

Mean predicted aligned error: 5.42 Å

Secondary structure (DSSP, 8-state):
-HHHHHBGGGGGGT-TTEEEEEE--SB--TT-EEEEEEE-STT-EEEEEEEEEEEETTTEEEEEEE--TT--SEEEEEE-----------